Protein AF-A0A7S3G2K0-F1 (afdb_monomer_lite)

Organism: NCBI:txid652834

Secondary structure (DSSP, 8-state):
--HHHHHHHHHHHHHHHHHHHS-HHHHHHHHHHHHHHHHHGGG---HHHHHHHHHHHHHHHHHHHHHHHHHHHHHHHTTT----HHHHHHHHHHHTTPPPPSS-SHHHHHHHHHT-

Sequence (116 aa):
MSAPAQRIAVVRKLVRTVRSKLDTAENRMWSSYVMTAIRENAGETDEKKMATMWAEADNYAEYLNAREKYIGLLKYYGIHSEIDEKTRLQTNANRVGLQLPEVFGPEVLAQKESEK

Radius of gyration: 24.91 Å; chains: 1; bounding box: 38×22×80 Å

Foldseek 3Di:
DDPVVLLVVLLVLLLVLLLVQDDPVVNVVVSVVSVVVCVVCVPPPPPVVVVVVSVVSNVNSVVSVVVVVVVVVCVQQVVPPPPDPVVSVQSVQVVVVHGDDPDDDCVVVVVVVVVD

Structure (mmCIF, N/CA/C/O backbone):
data_AF-A0A7S3G2K0-F1
#
_entry.id   AF-A0A7S3G2K0-F1
#
loop_
_atom_site.group_PDB
_atom_site.id
_atom_site.type_symbol
_atom_site.label_atom_id
_atom_site.label_alt_id
_atom_site.label_comp_id
_atom_site.label_asym_id
_atom_site.label_entity_id
_atom_site.label_seq_id
_atom_site.pdbx_PDB_ins_code
_atom_site.Cartn_x
_atom_site.Cartn_y
_atom_site.Cartn_z
_atom_site.occupancy
_atom_site.B_iso_or_equiv
_atom_site.auth_seq_id
_atom_site.auth_comp_id
_atom_site.auth_asym_id
_atom_site.auth_atom_id
_atom_site.pdbx_PDB_model_num
ATOM 1 N N . MET A 1 1 ? -17.741 -14.788 11.702 1.00 53.72 1 MET A N 1
ATOM 2 C CA . MET A 1 1 ? -16.500 -14.400 12.419 1.00 53.72 1 MET A CA 1
ATOM 3 C C . MET A 1 1 ? -16.847 -13.261 13.362 1.00 53.72 1 MET A C 1
ATOM 5 O O . MET A 1 1 ? -17.665 -12.439 12.978 1.00 53.72 1 MET A O 1
ATOM 9 N N . SER A 1 2 ? -16.305 -13.216 14.581 1.00 63.50 2 SER A N 1
ATOM 10 C CA . SER A 1 2 ? -16.616 -12.125 15.515 1.00 63.50 2 SER A CA 1
ATOM 11 C C . SER A 1 2 ? -16.020 -10.796 15.021 1.00 63.50 2 SER A C 1
ATOM 13 O O . SER A 1 2 ? -14.910 -10.774 14.480 1.00 63.50 2 SER A O 1
ATOM 15 N N . ALA A 1 3 ? -16.741 -9.688 15.222 1.00 72.94 3 ALA A N 1
ATOM 16 C CA . ALA A 1 3 ? -16.291 -8.332 14.891 1.00 72.94 3 ALA A CA 1
ATOM 17 C C . ALA A 1 3 ? -14.848 -8.004 15.355 1.00 72.94 3 ALA A C 1
ATOM 19 O O . ALA A 1 3 ? -14.089 -7.448 14.561 1.00 72.94 3 ALA A O 1
ATOM 20 N N . PRO A 1 4 ? -14.385 -8.379 16.569 1.00 80.69 4 PRO A N 1
ATOM 21 C CA . PRO A 1 4 ? -12.999 -8.124 16.976 1.00 80.69 4 PRO A CA 1
ATOM 22 C C . PRO A 1 4 ? -11.959 -8.907 16.159 1.00 80.69 4 PRO A C 1
ATOM 24 O O . PRO A 1 4 ? -10.888 -8.376 15.868 1.00 80.69 4 PRO A O 1
ATOM 27 N N . ALA A 1 5 ? -12.259 -10.141 15.740 1.00 85.12 5 ALA A N 1
ATOM 28 C CA . ALA A 1 5 ? -11.325 -10.942 14.948 1.00 85.12 5 ALA A CA 1
ATOM 29 C C . ALA A 1 5 ? -11.115 -10.356 13.541 1.00 85.12 5 ALA A C 1
ATOM 31 O O . ALA A 1 5 ? -9.989 -10.341 13.041 1.00 85.12 5 ALA A O 1
ATOM 32 N N . GLN A 1 6 ? -12.182 -9.830 12.930 1.00 85.69 6 GLN A N 1
ATOM 33 C CA . GLN A 1 6 ? -12.114 -9.155 11.631 1.00 85.69 6 GLN A CA 1
ATOM 34 C C . GLN A 1 6 ? -11.259 -7.886 11.705 1.00 85.69 6 GLN A C 1
ATOM 36 O O . GLN A 1 6 ? -10.354 -7.712 10.893 1.00 85.69 6 GLN A O 1
ATOM 41 N N . ARG A 1 7 ? -11.461 -7.054 12.734 1.00 87.38 7 ARG A N 1
ATOM 42 C CA . ARG A 1 7 ? -10.674 -5.825 12.948 1.00 87.38 7 ARG A CA 1
ATOM 43 C C . ARG A 1 7 ? -9.182 -6.121 13.069 1.00 87.38 7 ARG A C 1
ATOM 45 O O . ARG A 1 7 ? -8.366 -5.519 12.380 1.00 87.38 7 ARG A O 1
ATOM 52 N N . ILE A 1 8 ? -8.816 -7.118 13.875 1.00 88.25 8 ILE A N 1
ATOM 53 C CA . ILE A 1 8 ? -7.415 -7.535 14.033 1.00 88.25 8 ILE A CA 1
ATOM 54 C C . ILE A 1 8 ? -6.818 -8.011 12.699 1.00 88.25 8 ILE A C 1
ATOM 56 O O . ILE A 1 8 ? -5.653 -7.728 12.411 1.00 88.25 8 ILE A O 1
ATOM 60 N N . ALA A 1 9 ? -7.589 -8.729 11.877 1.00 90.69 9 ALA A N 1
ATOM 61 C CA . ALA A 1 9 ? -7.134 -9.170 10.562 1.00 90.69 9 ALA A CA 1
ATOM 62 C C . ALA A 1 9 ? -6.860 -7.985 9.619 1.00 90.69 9 ALA A C 1
ATOM 64 O O . ALA A 1 9 ? -5.793 -7.958 9.002 1.00 90.69 9 ALA A O 1
ATOM 65 N N . VAL A 1 10 ? -7.754 -6.990 9.576 1.00 90.56 10 VAL A N 1
ATOM 66 C CA . VAL A 1 10 ? -7.589 -5.762 8.774 1.00 90.56 10 VAL A CA 1
ATOM 67 C C . VAL A 1 10 ? -6.337 -4.995 9.197 1.00 90.56 10 V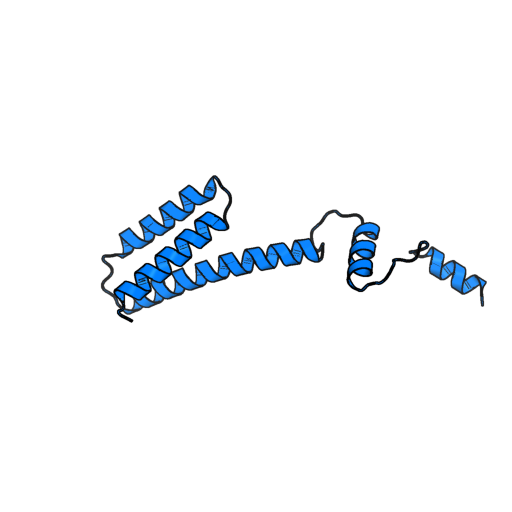AL A C 1
ATOM 69 O O . VAL A 1 10 ? -5.495 -4.683 8.357 1.00 90.56 10 VAL A O 1
ATOM 72 N N . VAL A 1 11 ? -6.132 -4.788 10.504 1.00 90.81 11 VAL A N 1
ATOM 73 C CA . VAL A 1 11 ? -4.922 -4.119 11.019 1.00 90.81 11 VAL A CA 1
ATOM 74 C C . VAL A 1 11 ? -3.656 -4.856 10.597 1.00 90.81 11 VAL A C 1
ATOM 76 O O . VAL A 1 11 ? -2.703 -4.246 10.114 1.00 90.81 11 VAL A O 1
ATOM 79 N N . ARG A 1 12 ? -3.629 -6.185 10.750 1.00 91.06 12 ARG A N 1
ATOM 80 C CA . ARG A 1 12 ? -2.463 -6.987 10.354 1.00 91.06 12 ARG A CA 1
ATOM 81 C C . ARG A 1 12 ? -2.206 -6.915 8.852 1.00 91.06 12 ARG A C 1
ATOM 83 O O . ARG A 1 12 ? -1.039 -6.857 8.465 1.00 91.06 12 ARG A O 1
ATOM 90 N N . LYS A 1 13 ? -3.260 -6.945 8.026 1.00 93.12 13 LYS A N 1
ATOM 91 C CA . LYS A 1 13 ? -3.170 -6.792 6.566 1.00 93.12 13 LYS A CA 1
ATOM 92 C C . LYS A 1 13 ? -2.537 -5.441 6.237 1.00 93.12 13 LYS A C 1
ATOM 94 O O . LYS A 1 13 ? -1.465 -5.425 5.643 1.00 93.12 13 LYS A O 1
ATOM 99 N N . LEU A 1 14 ? -3.114 -4.343 6.729 1.00 91.44 14 LEU A N 1
ATOM 100 C CA . LEU A 1 14 ? -2.631 -2.986 6.470 1.00 91.44 14 LEU A CA 1
ATOM 101 C C . LEU A 1 14 ? -1.178 -2.786 6.922 1.00 91.44 14 LEU A C 1
ATOM 103 O O . LEU A 1 14 ? -0.342 -2.363 6.129 1.00 91.44 14 LEU A O 1
ATOM 107 N N . VAL A 1 15 ? -0.837 -3.151 8.162 1.00 91.19 15 VAL A N 1
ATOM 108 C CA . VAL A 1 15 ? 0.522 -2.963 8.701 1.00 91.19 15 VAL A CA 1
ATOM 109 C C . VAL A 1 15 ? 1.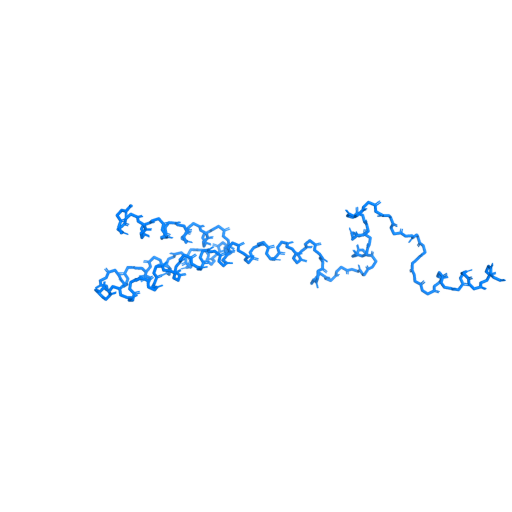559 -3.780 7.928 1.00 91.19 15 VAL A C 1
ATOM 111 O O . VAL A 1 15 ? 2.663 -3.288 7.684 1.00 91.19 15 VAL A O 1
ATOM 114 N N . ARG A 1 16 ? 1.235 -5.017 7.521 1.00 90.94 16 ARG A N 1
ATOM 115 C CA . ARG A 1 16 ? 2.134 -5.812 6.668 1.00 90.94 16 ARG A CA 1
ATOM 116 C C . ARG A 1 16 ? 2.305 -5.175 5.298 1.00 90.94 16 ARG A C 1
ATOM 118 O O . ARG A 1 16 ? 3.441 -5.057 4.849 1.00 90.94 16 ARG A O 1
ATOM 125 N N . THR A 1 17 ? 1.213 -4.752 4.664 1.00 89.56 17 THR A N 1
ATOM 126 C CA . THR A 1 17 ? 1.269 -4.122 3.344 1.00 89.56 17 THR A CA 1
ATOM 127 C C . THR A 1 17 ? 2.115 -2.856 3.393 1.00 89.56 17 THR A C 1
ATOM 129 O O . THR A 1 17 ? 3.084 -2.770 2.647 1.00 89.56 17 THR A O 1
ATOM 132 N N . VAL A 1 18 ? 1.852 -1.953 4.341 1.00 89.00 18 VAL A N 1
ATOM 133 C CA . VAL A 1 18 ? 2.635 -0.726 4.562 1.00 89.00 18 VAL A CA 1
ATOM 134 C C . VAL A 1 18 ? 4.121 -1.043 4.712 1.00 89.00 18 VAL A C 1
ATOM 136 O O . VAL A 1 18 ? 4.920 -0.514 3.953 1.00 89.00 18 VAL A O 1
ATOM 139 N N . ARG A 1 19 ? 4.491 -1.972 5.606 1.00 86.75 19 ARG A N 1
ATOM 140 C CA . ARG A 1 19 ? 5.898 -2.358 5.835 1.00 86.75 19 ARG A CA 1
ATOM 141 C C . ARG A 1 19 ? 6.583 -2.996 4.630 1.00 86.75 19 ARG A C 1
ATOM 143 O O . ARG A 1 19 ? 7.807 -2.991 4.575 1.00 86.75 19 ARG A O 1
ATOM 150 N N . SER A 1 20 ? 5.821 -3.629 3.744 1.00 86.62 20 SER A N 1
ATOM 151 C CA . SER A 1 20 ? 6.368 -4.330 2.580 1.00 86.62 20 SER A CA 1
ATOM 152 C C . SER A 1 20 ? 6.424 -3.472 1.317 1.00 86.62 20 SER A C 1
ATOM 154 O O . SER A 1 20 ? 7.195 -3.803 0.422 1.00 86.62 20 SER A O 1
ATOM 156 N N . LYS A 1 21 ? 5.589 -2.426 1.217 1.00 82.44 21 LYS A N 1
ATOM 157 C CA . LYS A 1 21 ? 5.343 -1.685 -0.033 1.00 82.44 21 LYS A CA 1
ATOM 158 C C . LYS A 1 21 ? 5.812 -0.231 -0.024 1.00 82.44 21 LYS A C 1
ATOM 160 O O . LYS A 1 21 ? 5.853 0.359 -1.102 1.00 82.44 21 LYS A O 1
ATOM 165 N N . LEU A 1 22 ? 6.128 0.356 1.132 1.00 78.88 22 LEU A N 1
ATOM 166 C CA . LEU A 1 22 ? 6.739 1.689 1.200 1.00 78.88 22 LEU A CA 1
ATOM 167 C C . LEU A 1 22 ? 8.266 1.573 1.361 1.00 78.88 22 LEU A C 1
ATOM 169 O O . LEU A 1 22 ? 8.802 0.482 1.585 1.00 78.88 22 LEU A O 1
ATOM 173 N N . ASP A 1 23 ? 8.979 2.686 1.202 1.00 74.38 23 ASP A N 1
ATOM 174 C CA . ASP A 1 23 ? 10.440 2.718 1.305 1.00 74.38 23 ASP A CA 1
ATOM 175 C C . ASP A 1 23 ? 10.923 2.493 2.748 1.00 74.38 23 ASP A C 1
ATOM 177 O O . ASP A 1 23 ? 10.225 2.764 3.726 1.00 74.38 23 ASP A O 1
ATOM 181 N N . THR A 1 24 ? 12.143 1.975 2.914 1.00 71.44 24 THR A N 1
ATOM 182 C CA . THR A 1 24 ? 12.659 1.443 4.193 1.00 71.44 24 THR A CA 1
ATOM 183 C C . THR A 1 24 ? 12.676 2.440 5.353 1.00 71.44 24 THR A C 1
ATOM 185 O O . THR A 1 24 ? 12.386 2.038 6.485 1.00 71.44 24 THR A O 1
ATOM 188 N N . ALA A 1 25 ? 12.980 3.717 5.107 1.00 72.12 25 ALA A N 1
ATOM 189 C CA . ALA A 1 25 ? 12.942 4.760 6.137 1.00 72.12 25 ALA A CA 1
ATOM 190 C C . ALA A 1 25 ? 11.498 5.143 6.515 1.00 72.12 25 ALA A C 1
ATOM 192 O O . ALA A 1 25 ? 11.162 5.271 7.695 1.00 72.12 25 ALA A O 1
ATOM 193 N N . GLU A 1 26 ? 10.622 5.245 5.519 1.00 74.38 26 GLU A N 1
ATOM 194 C CA . GLU A 1 26 ? 9.226 5.648 5.682 1.00 74.38 26 GLU A CA 1
ATOM 195 C C . GLU A 1 26 ? 8.363 4.522 6.277 1.00 74.38 26 GLU A C 1
ATOM 197 O O . GLU A 1 26 ? 7.417 4.779 7.019 1.00 74.38 26 GLU A O 1
ATOM 202 N N . ASN A 1 27 ? 8.733 3.257 6.054 1.00 79.44 27 ASN A N 1
ATOM 203 C CA . ASN A 1 27 ? 8.036 2.066 6.549 1.00 79.44 27 ASN A CA 1
ATOM 204 C C . ASN A 1 27 ? 7.811 2.072 8.062 1.00 79.44 27 ASN A C 1
ATOM 206 O O . ASN A 1 27 ? 6.736 1.702 8.549 1.00 79.44 27 ASN A O 1
ATOM 210 N N . ARG A 1 28 ? 8.834 2.456 8.835 1.00 81.69 28 ARG A N 1
ATOM 211 C CA . ARG A 1 28 ? 8.728 2.507 10.301 1.00 81.69 28 ARG A CA 1
ATOM 212 C C . ARG A 1 28 ? 7.810 3.640 10.742 1.00 81.69 28 ARG A C 1
ATOM 214 O O . ARG A 1 28 ? 6.982 3.422 11.620 1.00 81.69 28 ARG A O 1
ATOM 221 N N . MET A 1 29 ? 7.920 4.800 10.099 1.00 87.56 29 MET A N 1
ATOM 222 C CA . MET A 1 29 ? 7.091 5.966 10.389 1.00 87.56 29 MET A CA 1
ATOM 223 C C . MET A 1 29 ? 5.618 5.684 10.084 1.00 87.56 29 MET A C 1
ATOM 225 O O . MET A 1 29 ? 4.782 5.800 10.975 1.00 87.56 29 MET A O 1
ATOM 229 N N . TRP A 1 30 ? 5.309 5.212 8.875 1.00 86.69 30 TRP A N 1
ATOM 230 C CA . TRP A 1 30 ? 3.940 4.917 8.453 1.00 86.69 30 TRP A CA 1
ATOM 231 C C . TRP A 1 30 ? 3.315 3.768 9.237 1.00 86.69 30 TRP A C 1
ATOM 233 O O . TRP A 1 30 ? 2.161 3.861 9.647 1.00 86.69 30 TRP A O 1
ATOM 243 N N . SER A 1 31 ? 4.062 2.693 9.511 1.00 86.88 31 SER A N 1
ATOM 244 C CA . SER A 1 31 ? 3.520 1.605 10.336 1.00 86.88 31 SER A CA 1
ATOM 245 C C . SER A 1 31 ? 3.289 2.027 11.789 1.00 86.88 31 SER A C 1
ATOM 247 O O . SER A 1 31 ? 2.318 1.574 12.393 1.00 86.88 31 SER A O 1
ATOM 249 N N . SER A 1 32 ? 4.128 2.913 12.337 1.00 89.44 32 SER A N 1
ATOM 250 C CA . SER A 1 32 ? 3.898 3.530 13.648 1.00 89.44 32 SER A CA 1
ATOM 251 C C . SER A 1 32 ? 2.649 4.412 13.625 1.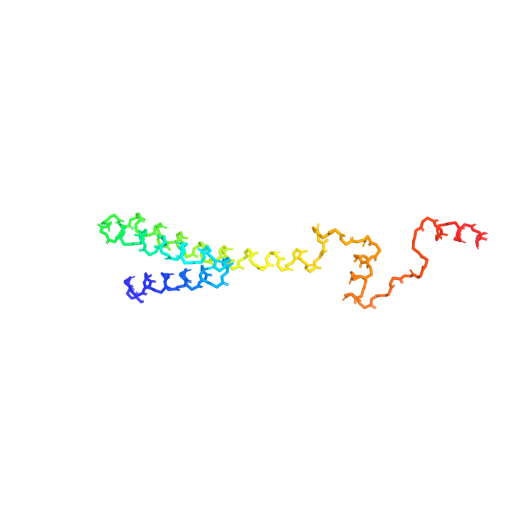00 89.44 32 SER A C 1
ATOM 253 O O . SER A 1 32 ? 1.769 4.232 14.460 1.00 89.44 32 SER A O 1
ATOM 255 N N . TYR A 1 33 ? 2.519 5.283 12.620 1.00 90.56 33 TYR A N 1
ATOM 256 C CA . TYR A 1 33 ? 1.365 6.163 12.439 1.00 90.56 33 TYR A CA 1
ATOM 257 C C . TYR A 1 33 ? 0.046 5.385 12.378 1.00 90.56 33 TYR A C 1
ATOM 259 O O . TYR A 1 33 ? -0.876 5.690 13.126 1.00 90.56 33 TYR A O 1
ATOM 267 N N . VAL A 1 34 ? -0.021 4.322 11.569 1.00 89.75 34 VAL A N 1
ATOM 268 C CA . VAL A 1 34 ? -1.209 3.456 11.475 1.00 89.75 34 VAL A CA 1
ATOM 269 C C . VAL A 1 34 ? -1.567 2.857 12.836 1.00 89.75 34 VAL A C 1
ATOM 271 O O . VAL A 1 34 ? -2.728 2.873 13.240 1.00 89.75 34 VAL A O 1
ATOM 274 N N . MET A 1 35 ? -0.578 2.349 13.575 1.00 89.38 35 MET A N 1
ATOM 275 C CA . MET A 1 35 ? -0.812 1.767 14.899 1.00 89.38 35 MET A CA 1
ATOM 276 C C . MET A 1 35 ? -1.259 2.811 15.927 1.00 89.38 35 MET A C 1
ATOM 278 O O . MET A 1 35 ? -2.096 2.496 16.772 1.00 89.38 35 MET A O 1
ATOM 282 N N . THR A 1 36 ? -0.727 4.032 15.864 1.00 92.12 36 THR A N 1
ATOM 283 C CA . THR A 1 36 ? -1.149 5.152 16.714 1.00 92.12 36 THR A CA 1
ATOM 284 C C . THR A 1 36 ? -2.580 5.567 16.391 1.00 92.12 36 THR A C 1
ATOM 286 O O . THR A 1 36 ? -3.406 5.580 17.296 1.00 92.12 36 THR A O 1
ATOM 289 N N . ALA A 1 37 ? -2.916 5.761 15.114 1.00 89.12 37 ALA A N 1
ATOM 290 C CA . ALA A 1 37 ? -4.261 6.129 14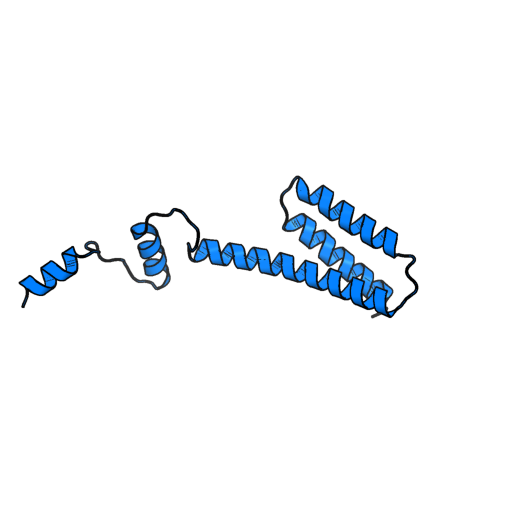.678 1.00 89.12 37 ALA A CA 1
ATOM 291 C C . ALA A 1 37 ? -5.317 5.090 15.098 1.00 89.12 37 ALA A C 1
ATOM 293 O O . ALA A 1 37 ? -6.397 5.444 15.568 1.00 89.12 37 ALA A O 1
ATOM 294 N N . ILE A 1 38 ? -5.007 3.792 15.001 1.00 88.12 38 ILE A N 1
ATOM 295 C CA . ILE A 1 38 ? -5.914 2.731 15.471 1.00 88.12 38 ILE A CA 1
ATOM 296 C C . ILE A 1 38 ? -6.085 2.773 16.995 1.00 88.12 38 ILE A C 1
ATOM 298 O O . ILE A 1 38 ? -7.177 2.514 17.494 1.00 88.12 38 ILE A O 1
ATOM 302 N N . ARG A 1 39 ? -5.018 3.072 17.746 1.00 88.94 39 ARG A N 1
ATOM 303 C CA . ARG A 1 39 ? -5.078 3.175 19.213 1.00 88.94 39 ARG A CA 1
ATOM 304 C C . ARG A 1 39 ? -5.869 4.395 19.668 1.00 88.94 39 ARG A C 1
ATOM 306 O O . ARG A 1 39 ? -6.657 4.266 20.596 1.00 88.94 39 ARG A O 1
ATOM 313 N N . GLU A 1 40 ? -5.688 5.536 19.012 1.00 89.25 40 GLU A N 1
ATOM 314 C CA . GLU A 1 40 ? -6.433 6.770 19.292 1.00 89.25 40 GLU A CA 1
ATOM 315 C C . GLU A 1 40 ? -7.937 6.575 19.067 1.00 89.25 40 GLU A C 1
ATOM 317 O O . GLU A 1 40 ? -8.746 7.008 19.882 1.00 89.25 40 GLU A O 1
ATOM 322 N N . ASN A 1 41 ? -8.309 5.826 18.027 1.00 86.19 41 ASN A N 1
ATOM 323 C CA . ASN A 1 41 ? -9.705 5.517 17.713 1.00 86.19 41 ASN A CA 1
ATOM 324 C C . ASN A 1 41 ? -10.240 4.248 18.408 1.00 86.19 41 ASN A C 1
ATOM 326 O O . ASN A 1 41 ? -11.388 3.865 18.192 1.00 86.19 41 ASN A O 1
ATOM 330 N N . ALA A 1 42 ? -9.454 3.579 19.262 1.00 82.00 42 ALA A N 1
ATOM 331 C CA . ALA A 1 42 ? -9.876 2.337 19.922 1.00 82.00 42 ALA A CA 1
ATOM 332 C C . ALA A 1 42 ? -11.033 2.537 20.918 1.00 82.00 42 ALA A C 1
ATOM 334 O O . ALA A 1 42 ? -11.739 1.579 21.232 1.00 82.00 42 ALA A O 1
ATOM 335 N N . GLY A 1 43 ? -11.208 3.766 21.415 1.00 83.69 43 GLY A N 1
ATOM 336 C CA . GLY A 1 43 ? -12.302 4.159 22.305 1.00 83.69 43 GLY A CA 1
ATOM 337 C C . GLY A 1 43 ? -13.555 4.673 21.589 1.00 83.69 43 GLY A C 1
ATOM 338 O O . GLY A 1 43 ? -14.500 5.065 22.269 1.00 83.69 43 GLY A O 1
ATOM 339 N N . GLU A 1 44 ? -13.577 4.705 20.252 1.00 85.88 44 GLU A N 1
ATOM 340 C CA . GLU A 1 44 ? -14.743 5.170 19.496 1.00 85.88 44 GLU A CA 1
ATOM 341 C C . GLU A 1 44 ? -15.924 4.207 19.694 1.00 85.88 44 GLU A C 1
ATOM 343 O O . GLU A 1 44 ? -15.805 2.987 19.545 1.00 85.88 44 GLU A O 1
ATOM 348 N N . THR A 1 45 ? -17.072 4.773 20.063 1.00 84.38 45 THR A N 1
ATOM 349 C CA . THR A 1 45 ? -18.289 4.019 20.412 1.00 84.38 45 THR A CA 1
ATOM 350 C C . THR A 1 45 ? -19.345 4.092 19.317 1.00 84.38 45 THR A C 1
ATOM 352 O O . THR A 1 45 ? -20.245 3.253 19.287 1.00 84.38 45 THR A O 1
ATOM 355 N N . ASP A 1 46 ? -19.215 5.039 18.383 1.00 90.81 46 ASP A N 1
ATOM 356 C CA . ASP A 1 46 ? -20.083 5.131 17.216 1.00 90.81 46 ASP A CA 1
ATOM 357 C C . ASP A 1 46 ? -19.792 3.989 16.226 1.00 90.81 46 ASP A C 1
ATOM 359 O O . ASP A 1 46 ? -18.748 3.930 15.565 1.00 90.81 46 ASP A O 1
ATOM 363 N N . GLU A 1 47 ? -20.751 3.071 16.106 1.00 86.44 47 GLU A N 1
ATOM 364 C CA . GLU A 1 47 ? -20.662 1.900 15.237 1.00 86.44 47 GLU A CA 1
ATOM 365 C C . GLU A 1 47 ? -20.488 2.274 13.758 1.00 86.44 47 GLU A C 1
ATOM 367 O O . GLU A 1 47 ? -19.755 1.589 13.038 1.00 86.44 47 GLU A O 1
ATOM 372 N N . LYS A 1 48 ? -21.090 3.383 13.302 1.00 88.75 48 LYS A N 1
ATOM 373 C CA . LYS A 1 48 ? -20.968 3.824 11.906 1.00 88.75 48 LYS A CA 1
ATOM 374 C C . LYS A 1 48 ? -19.556 4.303 11.604 1.00 88.75 48 LYS A C 1
ATOM 376 O O . LYS A 1 48 ? -18.981 3.873 10.608 1.00 88.75 48 LYS A O 1
ATOM 381 N N . LYS A 1 49 ? -18.984 5.133 12.481 1.00 87.69 49 LYS A N 1
ATOM 382 C CA . LYS A 1 49 ? -17.602 5.621 12.339 1.00 87.69 49 LYS A CA 1
ATOM 383 C C . LYS A 1 49 ? -16.585 4.491 12.410 1.00 87.69 49 LYS A C 1
ATOM 385 O O . LYS A 1 49 ? -15.614 4.462 11.660 1.00 87.69 49 LYS A O 1
ATOM 390 N N . MET A 1 50 ? -16.829 3.526 13.289 1.00 86.88 50 MET A N 1
ATOM 391 C CA . MET A 1 50 ? -16.009 2.327 13.377 1.00 86.88 50 MET A CA 1
ATOM 392 C C . MET A 1 50 ? -16.068 1.526 12.075 1.00 86.88 50 MET A C 1
ATOM 394 O O . MET A 1 50 ? -15.025 1.151 11.545 1.00 86.88 50 MET A O 1
ATOM 398 N N . ALA A 1 51 ? -17.262 1.287 11.528 1.00 87.50 51 ALA A N 1
ATOM 399 C CA . ALA A 1 51 ? -17.418 0.566 10.269 1.00 87.50 51 ALA A CA 1
ATOM 400 C C . ALA A 1 51 ? -16.705 1.268 9.101 1.00 87.50 51 ALA A C 1
ATOM 402 O O . ALA A 1 51 ? -15.999 0.603 8.341 1.00 87.50 51 ALA A O 1
ATOM 403 N N . THR A 1 52 ? -16.826 2.596 8.988 1.00 90.31 52 THR A N 1
ATOM 404 C CA . THR A 1 52 ? -16.133 3.371 7.946 1.00 90.31 52 THR A CA 1
ATOM 405 C C . THR A 1 52 ? -14.620 3.315 8.115 1.00 90.31 52 THR A C 1
ATOM 407 O O . THR A 1 52 ? -13.926 3.007 7.154 1.00 90.31 52 THR A O 1
ATOM 410 N N . MET A 1 53 ? -14.103 3.492 9.335 1.00 89.44 53 MET A N 1
ATOM 411 C CA . MET A 1 53 ? -12.664 3.419 9.612 1.00 89.44 53 MET A CA 1
ATOM 412 C C . MET A 1 53 ? -12.073 2.058 9.221 1.00 89.44 53 MET A C 1
ATOM 414 O O . MET A 1 53 ? -11.000 1.983 8.621 1.00 89.44 53 MET A O 1
ATOM 418 N N . TRP A 1 54 ? -12.766 0.961 9.542 1.00 90.31 54 TRP A N 1
ATOM 419 C CA . TRP A 1 54 ? -12.292 -0.379 9.189 1.00 90.31 54 TRP A CA 1
ATOM 420 C C . TRP A 1 54 ? -12.363 -0.651 7.685 1.00 90.31 54 TRP A C 1
ATOM 422 O O . TRP A 1 54 ? -11.453 -1.286 7.151 1.00 90.31 54 TRP A O 1
ATOM 432 N N . ALA A 1 55 ? -13.396 -0.152 7.003 1.00 90.62 55 ALA A N 1
ATOM 433 C CA . ALA A 1 55 ? -13.497 -0.237 5.549 1.00 90.62 55 ALA A CA 1
ATOM 434 C C . ALA A 1 55 ? -12.386 0.570 4.859 1.00 90.62 55 ALA A C 1
ATOM 436 O O . ALA A 1 55 ? -11.735 0.074 3.944 1.00 90.62 55 ALA A O 1
ATOM 437 N N . GLU A 1 56 ? -12.110 1.784 5.335 1.00 90.38 56 GLU A N 1
ATOM 438 C CA . GLU A 1 56 ? -11.017 2.617 4.834 1.00 90.38 56 GLU A CA 1
ATOM 439 C C . GLU A 1 56 ? -9.659 1.943 5.030 1.00 90.38 56 GLU A C 1
ATOM 441 O O . GLU A 1 56 ? -8.867 1.877 4.092 1.00 90.38 56 GLU A O 1
ATOM 446 N N . ALA A 1 57 ? -9.398 1.383 6.214 1.00 90.75 57 ALA A N 1
ATOM 447 C CA . ALA A 1 57 ? -8.156 0.667 6.492 1.00 90.75 57 ALA A CA 1
ATOM 448 C C . ALA A 1 57 ? -7.928 -0.511 5.528 1.00 90.75 57 ALA A C 1
ATOM 450 O O . ALA A 1 57 ? -6.797 -0.740 5.086 1.00 90.75 57 ALA A O 1
ATOM 451 N N . ASP A 1 58 ? -8.988 -1.243 5.180 1.00 92.00 58 ASP A N 1
ATOM 452 C CA . ASP A 1 58 ? -8.905 -2.332 4.209 1.00 92.00 58 ASP A CA 1
ATOM 453 C C . ASP A 1 58 ? -8.676 -1.807 2.782 1.00 92.00 58 ASP A C 1
ATOM 455 O O . ASP A 1 58 ? -7.755 -2.261 2.096 1.00 92.00 58 ASP A O 1
ATOM 459 N N . ASN A 1 59 ? -9.418 -0.769 2.381 1.00 92.44 59 ASN A N 1
ATOM 460 C CA . ASN A 1 59 ? -9.268 -0.099 1.087 1.00 92.44 59 ASN A CA 1
ATOM 461 C C . ASN A 1 59 ? -7.849 0.451 0.882 1.00 92.44 59 ASN A C 1
ATOM 463 O O . ASN A 1 59 ? -7.278 0.309 -0.199 1.00 92.44 59 ASN A O 1
ATOM 467 N N . TYR A 1 60 ? -7.231 1.030 1.916 1.00 91.69 60 TYR A N 1
ATOM 468 C CA . TYR A 1 60 ? -5.846 1.504 1.843 1.00 91.69 60 TYR A CA 1
ATOM 469 C C . TYR A 1 60 ? -4.855 0.364 1.604 1.00 91.69 60 TYR A C 1
ATOM 471 O O . TYR A 1 60 ? -3.922 0.508 0.810 1.00 91.69 60 TYR A O 1
ATOM 479 N N . ALA A 1 61 ? -5.052 -0.786 2.254 1.00 91.12 61 ALA A N 1
ATOM 480 C CA . ALA A 1 61 ? -4.208 -1.952 2.021 1.00 91.12 61 ALA A CA 1
ATOM 481 C C . ALA A 1 61 ? -4.329 -2.447 0.569 1.00 91.12 61 ALA A C 1
ATOM 483 O O . ALA A 1 61 ? -3.335 -2.838 -0.046 1.00 91.12 61 ALA A O 1
ATOM 484 N N . GLU A 1 62 ? -5.530 -2.408 -0.005 1.00 93.19 62 GLU A N 1
ATOM 485 C CA . GLU A 1 62 ? -5.757 -2.769 -1.407 1.00 93.19 62 GLU A CA 1
ATOM 486 C C . GLU A 1 62 ? -5.161 -1.758 -2.379 1.00 93.19 62 GLU A C 1
ATOM 488 O O . GLU A 1 62 ? -4.483 -2.155 -3.330 1.00 93.19 62 GLU A O 1
ATOM 493 N N . TYR A 1 63 ? -5.321 -0.467 -2.098 1.00 92.69 63 TYR A N 1
ATOM 494 C CA . TYR A 1 63 ? -4.719 0.606 -2.876 1.00 92.69 63 TYR A CA 1
ATOM 495 C C . TYR A 1 63 ? -3.195 0.467 -2.956 1.00 92.69 63 TYR A C 1
ATOM 497 O O . TYR A 1 63 ? -2.628 0.546 -4.044 1.00 92.69 63 TYR A O 1
ATOM 505 N N . LEU A 1 64 ? -2.520 0.189 -1.836 1.00 89.81 64 LEU A N 1
ATOM 506 C CA . LEU A 1 64 ? -1.066 -0.003 -1.825 1.00 89.81 64 LEU A CA 1
ATOM 507 C C . LEU A 1 64 ? -0.629 -1.185 -2.704 1.00 89.81 64 LEU A C 1
ATOM 509 O O . LEU A 1 64 ? 0.360 -1.080 -3.431 1.00 89.81 64 LEU A O 1
ATOM 513 N N . ASN A 1 65 ? -1.389 -2.283 -2.695 1.00 89.12 65 ASN A N 1
ATOM 514 C CA . ASN A 1 65 ? -1.130 -3.421 -3.580 1.00 89.12 65 ASN A CA 1
ATOM 515 C C . ASN A 1 65 ? -1.376 -3.067 -5.057 1.00 89.12 65 ASN A C 1
ATOM 517 O O . ASN A 1 65 ? -0.611 -3.471 -5.933 1.00 89.12 65 ASN A O 1
ATOM 521 N N . ALA A 1 66 ? -2.440 -2.317 -5.351 1.00 90.62 66 ALA A N 1
ATOM 522 C CA . ALA A 1 66 ? -2.758 -1.877 -6.705 1.00 90.62 66 ALA A CA 1
ATOM 523 C C . ALA A 1 66 ? -1.707 -0.896 -7.246 1.00 90.62 66 ALA A C 1
ATOM 525 O O . ALA A 1 66 ? -1.298 -1.017 -8.399 1.00 90.62 66 ALA A O 1
ATOM 526 N N . ARG A 1 67 ? -1.207 0.020 -6.407 1.00 89.50 67 ARG A N 1
ATOM 527 C CA . ARG A 1 67 ? -0.151 0.980 -6.754 1.00 89.50 67 ARG A CA 1
ATOM 528 C C . ARG A 1 67 ? 1.122 0.278 -7.209 1.00 89.50 67 ARG A C 1
ATOM 530 O O . ARG A 1 67 ? 1.706 0.672 -8.211 1.00 89.50 67 ARG A O 1
ATOM 537 N N . GLU A 1 68 ? 1.558 -0.761 -6.504 1.00 84.56 68 GLU A N 1
ATOM 538 C CA . GLU A 1 68 ? 2.750 -1.517 -6.899 1.00 84.56 68 GLU A CA 1
ATOM 539 C C . GLU A 1 68 ? 2.549 -2.232 -8.240 1.00 84.56 68 GLU A C 1
ATOM 541 O O . GLU A 1 68 ? 3.410 -2.141 -9.115 1.00 84.56 68 GLU A O 1
ATOM 546 N N . LYS A 1 69 ? 1.391 -2.879 -8.442 1.00 87.44 69 LYS A N 1
ATOM 547 C CA . LYS A 1 69 ? 1.037 -3.482 -9.737 1.00 87.44 69 LYS A CA 1
ATOM 548 C C . LYS A 1 69 ? 1.045 -2.441 -10.854 1.00 87.44 69 LYS A C 1
ATOM 550 O O . LYS A 1 69 ? 1.596 -2.695 -11.920 1.00 87.44 69 LYS A O 1
ATOM 555 N N . TYR A 1 70 ? 0.481 -1.265 -10.596 1.00 88.00 70 TYR A N 1
ATOM 556 C CA . TYR A 1 70 ? 0.460 -0.151 -11.534 1.00 88.00 70 TYR A CA 1
ATOM 557 C C . TYR A 1 70 ? 1.872 0.342 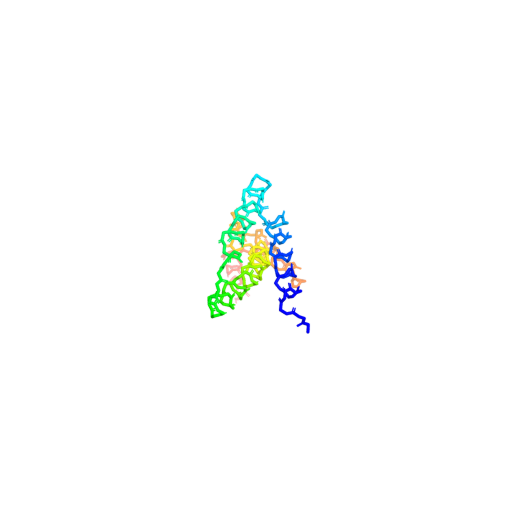-11.874 1.00 88.00 70 TYR A C 1
ATOM 559 O O . TYR A 1 70 ? 2.211 0.448 -13.048 1.00 88.00 70 TYR A O 1
ATOM 567 N N . ILE A 1 71 ? 2.737 0.553 -10.878 1.00 86.12 71 ILE A N 1
ATOM 568 C CA . ILE A 1 71 ? 4.148 0.912 -11.100 1.00 86.12 71 ILE A CA 1
ATOM 569 C C . ILE A 1 71 ? 4.863 -0.178 -11.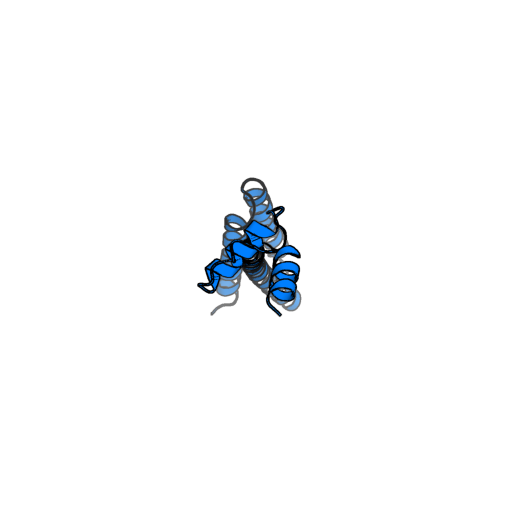908 1.00 86.12 71 ILE A C 1
ATOM 571 O O . ILE A 1 71 ? 5.635 0.132 -12.814 1.00 86.12 71 ILE A O 1
ATOM 575 N N . GLY A 1 72 ? 4.592 -1.452 -11.617 1.00 84.06 72 GLY A N 1
ATOM 576 C CA . GLY A 1 72 ? 5.106 -2.584 -12.384 1.00 84.06 72 GLY A CA 1
ATOM 577 C C . GLY A 1 72 ? 4.676 -2.541 -13.850 1.00 84.06 72 GLY A C 1
ATOM 578 O O . GLY A 1 72 ? 5.513 -2.706 -14.732 1.00 84.06 72 GLY A O 1
ATOM 579 N N . LEU A 1 73 ? 3.402 -2.244 -14.120 1.00 85.50 73 LEU A N 1
ATOM 580 C CA . LEU A 1 73 ? 2.879 -2.075 -15.478 1.00 85.50 73 LEU A CA 1
ATOM 581 C C . LEU A 1 73 ? 3.509 -0.876 -16.187 1.00 85.50 73 LEU A C 1
ATOM 583 O O . LEU A 1 73 ? 3.905 -1.005 -17.339 1.00 85.50 73 LEU A O 1
ATOM 587 N N . LEU A 1 74 ? 3.662 0.264 -15.512 1.00 84.19 74 LEU A N 1
ATOM 588 C CA . LEU A 1 74 ? 4.325 1.434 -16.090 1.00 84.19 74 LEU A CA 1
ATOM 589 C C . LEU A 1 74 ? 5.772 1.130 -16.491 1.00 84.19 74 LEU A C 1
ATOM 591 O O . LEU A 1 74 ? 6.199 1.522 -17.577 1.00 84.19 74 LEU A O 1
ATOM 595 N N . LYS A 1 75 ? 6.507 0.406 -15.636 1.00 80.75 75 LYS A N 1
ATOM 596 C CA . LYS A 1 75 ? 7.872 -0.059 -15.925 1.00 80.75 75 LYS A CA 1
ATOM 597 C C . LYS A 1 75 ? 7.890 -1.055 -17.072 1.00 80.75 75 LYS A C 1
ATOM 599 O O . LYS A 1 75 ? 8.723 -0.933 -17.961 1.00 80.75 75 LYS A O 1
ATOM 604 N N . TYR A 1 76 ? 6.961 -2.009 -17.067 1.00 77.94 76 TYR A N 1
ATOM 605 C CA . TYR A 1 76 ? 6.823 -2.971 -18.147 1.00 77.94 76 TYR A CA 1
ATOM 606 C C . TYR A 1 76 ? 6.580 -2.229 -19.458 1.00 77.94 76 TYR A C 1
ATOM 608 O O . TYR A 1 76 ? 7.395 -2.311 -20.356 1.00 77.94 76 TYR A O 1
ATOM 616 N N . TYR A 1 77 ? 5.562 -1.390 -19.579 1.00 77.81 77 TYR A N 1
ATOM 617 C CA . TYR A 1 77 ? 5.260 -0.705 -20.839 1.00 77.81 77 TYR A CA 1
ATOM 618 C C . TYR A 1 77 ? 6.183 0.480 -21.183 1.00 77.81 77 TYR A C 1
ATOM 620 O O . TYR A 1 77 ? 6.029 1.058 -22.256 1.00 77.81 77 TYR A O 1
ATOM 628 N N . GLY A 1 78 ? 7.154 0.830 -20.331 1.00 71.56 78 GLY A N 1
ATOM 629 C CA . GLY A 1 78 ? 8.118 1.905 -20.604 1.00 71.56 78 GLY A CA 1
ATOM 630 C C . GLY A 1 78 ? 7.467 3.281 -20.771 1.00 71.56 78 GLY A C 1
ATOM 631 O O . GLY A 1 78 ? 7.971 4.118 -21.512 1.00 71.56 78 GLY A O 1
ATOM 632 N N . ILE A 1 79 ? 6.321 3.515 -20.120 1.00 70.81 79 ILE A N 1
ATOM 633 C CA . ILE A 1 79 ? 5.473 4.700 -20.364 1.00 70.81 79 ILE A CA 1
ATOM 634 C C . ILE A 1 79 ? 6.123 5.986 -19.809 1.00 70.81 79 ILE A C 1
ATOM 636 O O . ILE A 1 79 ? 5.779 7.076 -20.244 1.00 70.81 79 ILE A O 1
ATOM 640 N N . HIS A 1 80 ? 7.074 5.871 -18.874 1.00 64.06 80 HIS A N 1
ATOM 641 C CA . HIS A 1 80 ? 7.747 7.007 -18.215 1.00 64.06 80 HIS A CA 1
ATOM 642 C C . HIS A 1 80 ? 9.275 6.861 -18.156 1.00 64.06 80 HIS A C 1
ATOM 644 O O . HIS A 1 80 ? 9.940 7.542 -17.381 1.00 64.06 80 HIS A O 1
ATOM 650 N N . SER A 1 81 ? 9.848 5.925 -18.908 1.00 61.53 81 SER A N 1
ATOM 651 C CA . SER A 1 81 ? 11.297 5.755 -18.938 1.00 61.53 81 SER A CA 1
ATOM 652 C C . SER A 1 81 ? 11.898 6.677 -19.996 1.00 61.53 81 SER A C 1
ATOM 654 O O . SER A 1 81 ? 11.440 6.627 -21.135 1.00 61.53 81 SER A O 1
ATOM 656 N N . GLU A 1 82 ? 12.960 7.417 -19.665 1.00 65.69 82 GLU A N 1
ATOM 657 C CA . GLU A 1 82 ? 13.853 8.121 -20.615 1.00 65.69 82 GLU A CA 1
ATOM 658 C C . GLU A 1 82 ? 14.648 7.135 -21.505 1.00 65.69 82 GLU A C 1
ATOM 660 O O . GLU A 1 82 ? 15.812 7.338 -21.836 1.00 65.69 82 GLU A O 1
ATOM 665 N N . ILE A 1 83 ? 14.047 5.995 -21.839 1.00 65.44 83 ILE A N 1
ATOM 666 C CA . ILE A 1 83 ? 14.612 5.015 -22.751 1.00 65.44 83 ILE A CA 1
ATOM 667 C C . ILE A 1 83 ? 14.428 5.570 -24.157 1.00 65.44 83 ILE A C 1
ATOM 669 O O . ILE A 1 83 ? 13.319 5.947 -24.539 1.00 65.44 83 ILE A O 1
ATOM 673 N N . ASP A 1 84 ? 15.522 5.573 -24.915 1.00 75.62 84 ASP A N 1
ATOM 674 C CA . ASP A 1 84 ? 15.528 5.917 -26.330 1.00 75.62 84 ASP A CA 1
ATOM 675 C C . ASP A 1 84 ? 14.403 5.187 -27.086 1.00 75.62 84 ASP A C 1
ATOM 677 O O . ASP A 1 84 ? 14.135 3.997 -26.873 1.00 75.62 84 ASP A O 1
ATOM 681 N N . GLU A 1 85 ? 13.723 5.909 -27.972 1.00 74.56 85 GLU A N 1
ATOM 682 C CA . GLU A 1 85 ? 12.484 5.460 -28.602 1.00 74.56 85 GLU A CA 1
ATOM 683 C C . GLU A 1 85 ? 12.675 4.152 -29.381 1.00 74.56 85 GLU A C 1
ATOM 685 O O . GLU A 1 85 ? 11.820 3.261 -29.314 1.00 74.56 85 GLU A O 1
ATOM 690 N N . LYS A 1 86 ? 13.840 3.973 -30.017 1.00 76.19 86 LYS A N 1
ATOM 691 C CA . LYS A 1 86 ? 14.217 2.730 -30.703 1.00 76.19 86 LYS A CA 1
ATOM 692 C C . LYS A 1 86 ? 14.278 1.543 -29.741 1.00 76.19 86 LYS A C 1
ATOM 694 O O . LYS A 1 86 ? 13.751 0.471 -30.035 1.00 76.19 86 LYS A O 1
ATOM 699 N N . THR A 1 87 ? 14.856 1.739 -28.561 1.00 76.38 87 THR A N 1
ATOM 700 C CA . THR A 1 87 ? 14.972 0.699 -27.527 1.00 76.38 87 THR A CA 1
ATOM 701 C C . THR A 1 87 ? 13.604 0.343 -26.940 1.00 76.38 87 THR A C 1
ATOM 703 O O . THR A 1 87 ? 13.299 -0.837 -26.730 1.00 76.38 87 THR A O 1
ATOM 706 N N . ARG A 1 88 ? 12.731 1.338 -26.741 1.00 79.75 88 ARG A N 1
ATOM 707 C CA . ARG A 1 88 ? 11.336 1.122 -26.325 1.00 79.75 88 ARG A CA 1
ATOM 708 C C . ARG A 1 88 ? 10.575 0.283 -27.355 1.00 79.75 88 ARG A C 1
ATOM 710 O O . ARG A 1 88 ? 9.932 -0.702 -26.991 1.00 79.75 88 ARG A O 1
ATOM 717 N N . LEU A 1 89 ? 10.675 0.647 -28.634 1.00 78.62 89 LEU A N 1
ATOM 718 C CA . LEU A 1 89 ? 10.017 -0.057 -29.737 1.00 78.62 89 LEU A CA 1
ATOM 719 C C . LEU A 1 89 ? 10.535 -1.487 -29.898 1.00 78.62 89 LEU A C 1
ATOM 721 O O . LEU A 1 89 ? 9.727 -2.408 -29.990 1.00 78.62 89 LEU A O 1
ATOM 725 N N . GLN A 1 90 ? 11.852 -1.696 -29.837 1.00 82.69 90 GLN A N 1
ATOM 726 C CA . GLN A 1 90 ? 12.447 -3.033 -29.876 1.00 82.69 90 GLN A CA 1
ATOM 727 C C . GLN A 1 90 ? 11.938 -3.908 -28.726 1.00 82.69 90 GLN A C 1
ATOM 729 O O . GLN A 1 90 ? 11.552 -5.057 -28.934 1.00 82.69 90 GLN A O 1
ATOM 734 N N . THR A 1 91 ? 11.902 -3.366 -27.507 1.00 79.75 91 THR A N 1
ATOM 735 C CA . THR A 1 91 ? 11.441 -4.110 -26.329 1.00 79.75 91 THR A CA 1
ATOM 736 C C . THR A 1 91 ? 9.966 -4.490 -26.467 1.00 79.75 91 THR A C 1
ATOM 738 O O . THR A 1 91 ? 9.583 -5.597 -26.097 1.00 79.75 91 THR A O 1
ATOM 741 N N . ASN A 1 92 ? 9.142 -3.604 -27.032 1.00 81.31 92 ASN A N 1
ATOM 742 C CA . ASN A 1 92 ? 7.735 -3.884 -27.310 1.00 81.31 92 ASN A CA 1
ATOM 743 C C . ASN A 1 92 ? 7.548 -4.926 -28.422 1.00 81.31 92 ASN A C 1
ATOM 745 O O . ASN A 1 92 ? 6.737 -5.832 -28.254 1.00 81.31 92 ASN A O 1
ATOM 749 N N . ALA A 1 93 ? 8.313 -4.843 -29.514 1.00 83.62 93 ALA A N 1
ATOM 750 C CA . ALA A 1 93 ? 8.277 -5.820 -30.603 1.00 83.62 93 ALA A CA 1
ATOM 751 C C . ALA A 1 93 ? 8.656 -7.222 -30.099 1.00 83.62 93 ALA A C 1
ATOM 753 O O . ALA A 1 93 ? 7.905 -8.179 -30.295 1.00 83.62 93 ALA A O 1
ATOM 754 N N . ASN A 1 94 ? 9.745 -7.323 -29.330 1.00 83.69 94 ASN A N 1
ATOM 755 C CA . ASN A 1 94 ? 10.218 -8.595 -28.785 1.00 83.69 94 ASN A CA 1
ATOM 756 C C . ASN A 1 94 ? 9.171 -9.279 -27.880 1.00 83.69 94 ASN A C 1
ATOM 758 O O . ASN A 1 94 ? 9.128 -10.505 -27.815 1.00 83.69 94 ASN A O 1
ATOM 762 N N . ARG A 1 95 ? 8.294 -8.521 -27.202 1.00 81.56 95 ARG A N 1
ATOM 763 C CA . ARG A 1 95 ? 7.237 -9.082 -26.329 1.00 81.56 95 ARG A CA 1
ATOM 764 C C . ARG A 1 95 ? 6.169 -9.855 -27.081 1.00 81.56 95 ARG A C 1
ATOM 766 O O . ARG A 1 95 ? 5.608 -10.793 -26.527 1.00 81.56 95 ARG A O 1
ATOM 773 N N . VAL A 1 96 ? 5.882 -9.453 -28.315 1.00 84.69 96 VAL A N 1
ATOM 774 C CA . VAL A 1 96 ? 4.909 -10.122 -29.188 1.00 84.69 96 VAL A CA 1
ATOM 775 C C . VAL A 1 96 ? 5.584 -11.115 -30.140 1.00 84.69 96 VAL A C 1
ATOM 777 O O . VAL A 1 96 ? 4.952 -11.598 -31.072 1.00 84.69 96 VAL A O 1
ATOM 780 N N . GLY A 1 97 ? 6.867 -11.427 -29.913 1.00 84.75 97 GLY A N 1
ATOM 781 C CA . GLY A 1 97 ? 7.648 -12.320 -30.770 1.00 84.75 97 GLY A CA 1
ATOM 782 C C . GLY A 1 97 ? 8.032 -11.705 -32.118 1.00 84.75 97 GLY A C 1
ATOM 783 O O . GLY A 1 97 ? 8.384 -12.437 -33.038 1.00 84.75 97 GLY A O 1
ATOM 784 N N . LEU A 1 98 ? 7.960 -10.377 -32.248 1.00 84.31 98 LEU A N 1
ATOM 785 C CA . LEU A 1 98 ? 8.364 -9.648 -33.447 1.00 84.31 98 LEU A CA 1
ATOM 786 C C . LEU A 1 98 ? 9.772 -9.077 -33.271 1.00 84.31 98 LEU A C 1
ATOM 788 O O . LEU A 1 98 ? 10.183 -8.720 -32.170 1.00 84.31 98 LEU A O 1
ATOM 792 N N . GLN A 1 99 ? 10.501 -8.952 -34.373 1.00 83.00 99 GLN A N 1
ATOM 793 C CA . GLN A 1 99 ? 11.777 -8.243 -34.410 1.00 83.00 99 GLN A CA 1
ATOM 794 C C . GLN A 1 99 ? 11.562 -6.883 -35.069 1.00 83.00 99 GLN A C 1
ATOM 796 O O . GLN A 1 99 ? 10.865 -6.788 -36.082 1.00 83.00 99 GLN A O 1
ATOM 801 N N . LEU A 1 100 ? 12.128 -5.824 -34.484 1.00 79.31 100 LEU A N 1
ATOM 802 C CA . LEU A 1 100 ? 12.132 -4.516 -35.130 1.00 79.31 100 LEU A CA 1
ATOM 803 C C . LEU A 1 100 ? 13.031 -4.592 -36.383 1.00 79.31 100 LEU A C 1
ATOM 805 O O . LEU A 1 100 ? 14.153 -5.090 -36.270 1.00 79.31 100 LEU A O 1
ATOM 809 N N . PRO A 1 101 ? 12.570 -4.128 -37.557 1.00 78.12 101 PRO A N 1
ATOM 810 C CA . PRO A 1 101 ? 13.399 -4.080 -38.759 1.00 78.12 101 PRO A CA 1
ATOM 811 C C . PRO A 1 101 ? 14.659 -3.226 -38.548 1.00 78.12 101 PRO A C 1
ATOM 813 O O . PRO A 1 101 ? 14.606 -2.208 -37.858 1.00 78.12 101 PRO A O 1
ATOM 816 N N . GLU A 1 102 ? 15.779 -3.617 -39.167 1.00 68.88 102 GLU A N 1
ATOM 817 C CA . GLU A 1 102 ? 17.061 -2.895 -39.058 1.00 68.88 102 GLU A CA 1
ATOM 818 C C . GLU A 1 102 ? 16.974 -1.453 -39.583 1.00 68.88 102 GLU A C 1
ATOM 820 O O . GLU A 1 102 ? 17.631 -0.557 -39.049 1.00 68.88 102 GLU A O 1
ATOM 825 N N . VAL A 1 103 ? 16.105 -1.225 -40.573 1.00 65.88 103 VAL A N 1
ATOM 826 C CA . VAL A 1 103 ? 15.759 0.095 -41.103 1.00 65.88 103 VAL A CA 1
ATOM 827 C C . VAL A 1 103 ? 14.405 0.491 -40.519 1.00 65.88 103 VAL A C 1
ATOM 829 O O . VAL A 1 103 ? 13.380 -0.113 -40.835 1.00 65.88 103 VAL A O 1
ATOM 832 N N . PHE A 1 104 ? 14.385 1.484 -39.633 1.00 60.88 104 PHE A N 1
ATOM 833 C CA . PHE A 1 104 ? 13.156 1.991 -39.024 1.00 60.88 104 PHE A CA 1
ATOM 834 C C . PHE A 1 104 ? 13.212 3.519 -38.980 1.00 60.88 104 PHE A C 1
ATOM 836 O O . PHE A 1 104 ? 14.083 4.084 -38.324 1.00 60.88 104 PHE A O 1
ATOM 843 N N . GLY A 1 105 ? 12.304 4.183 -39.701 1.00 62.94 105 GLY A N 1
ATOM 844 C CA . GLY A 1 105 ? 12.303 5.638 -39.884 1.00 62.94 105 GLY A CA 1
ATOM 845 C C . GLY A 1 105 ? 11.849 6.058 -41.292 1.00 62.94 105 GLY A C 1
ATOM 846 O O . GLY A 1 105 ? 11.483 5.194 -42.094 1.00 62.94 105 GLY A O 1
ATOM 847 N N . PRO A 1 106 ? 11.866 7.365 -41.626 1.00 60.38 106 PRO A N 1
ATOM 848 C CA . PRO A 1 106 ? 11.452 7.886 -42.941 1.00 60.38 106 PRO A CA 1
ATOM 849 C C . PRO A 1 106 ? 12.236 7.287 -44.125 1.00 60.38 106 PRO A C 1
ATOM 851 O O . PRO A 1 106 ? 11.762 7.301 -45.257 1.00 60.38 106 PRO A O 1
ATOM 854 N N . GLU A 1 107 ? 13.393 6.686 -43.861 1.00 59.81 107 GLU A N 1
ATOM 855 C CA . GLU A 1 107 ? 14.227 5.964 -44.828 1.00 59.81 107 GLU A CA 1
ATOM 856 C C . GLU A 1 107 ? 13.525 4.734 -45.438 1.00 59.81 107 GLU A C 1
ATOM 858 O O . GLU A 1 107 ? 13.741 4.417 -46.605 1.00 59.81 107 GLU A O 1
ATOM 863 N N . VAL A 1 108 ? 12.614 4.083 -44.701 1.00 58.59 108 VAL A N 1
ATOM 864 C CA . VAL A 1 108 ? 11.822 2.943 -45.212 1.00 58.59 108 VAL A CA 1
ATOM 865 C C . VAL A 1 108 ? 10.766 3.400 -46.224 1.00 58.59 108 VAL A C 1
ATOM 867 O O . VAL A 1 108 ? 10.430 2.666 -47.155 1.00 58.59 108 VAL A O 1
ATOM 870 N N . LEU A 1 109 ? 10.227 4.613 -46.051 1.00 57.38 109 LEU A N 1
ATOM 871 C CA . LEU A 1 109 ? 9.262 5.194 -46.989 1.00 57.38 109 LEU A CA 1
ATOM 872 C C . LEU A 1 109 ? 9.951 5.549 -48.311 1.00 57.38 109 LEU A C 1
ATOM 874 O O . LEU A 1 109 ? 9.417 5.231 -49.368 1.00 57.38 109 LEU A O 1
ATOM 878 N N . ALA A 1 110 ? 11.173 6.085 -48.243 1.00 57.06 110 ALA A N 1
ATOM 879 C CA . ALA A 1 110 ? 11.978 6.395 -49.422 1.00 57.06 110 ALA A CA 1
ATOM 880 C C . ALA A 1 110 ? 12.358 5.140 -50.234 1.00 57.06 110 ALA A C 1
ATOM 882 O O . ALA A 1 110 ? 12.296 5.159 -51.460 1.00 57.06 110 ALA A O 1
ATOM 883 N N . GLN A 1 111 ? 12.688 4.024 -49.571 1.00 57.81 111 GLN A N 1
ATOM 884 C CA . GLN A 1 111 ? 13.000 2.761 -50.259 1.00 57.81 111 GLN A CA 1
ATOM 885 C C . GLN A 1 111 ? 11.773 2.140 -50.948 1.00 57.81 111 GLN A C 1
ATOM 887 O O . GLN A 1 111 ? 11.874 1.668 -52.079 1.00 57.81 111 GLN A O 1
ATOM 892 N N . LYS A 1 112 ? 10.591 2.208 -50.320 1.00 57.69 112 LYS A N 1
ATOM 893 C CA . LYS A 1 112 ? 9.333 1.743 -50.934 1.00 57.69 112 LYS A CA 1
ATOM 894 C C . LYS A 1 112 ? 8.872 2.593 -52.121 1.00 57.69 112 LYS A C 1
ATOM 896 O O . LYS A 1 112 ? 8.145 2.083 -52.969 1.00 57.69 112 LYS A O 1
ATOM 901 N N . GLU A 1 113 ? 9.253 3.867 -52.175 1.00 56.66 113 GLU A N 1
ATOM 902 C CA . GLU A 1 113 ? 8.966 4.750 -53.313 1.00 56.66 113 GLU A CA 1
ATOM 903 C C . GLU A 1 113 ? 9.918 4.520 -54.493 1.00 56.66 113 GLU A C 1
ATOM 905 O O . GLU A 1 113 ? 9.504 4.703 -55.631 1.00 56.66 113 GLU A O 1
ATOM 910 N N . SER A 1 114 ? 11.149 4.055 -54.253 1.00 57.56 114 SER A N 1
ATOM 911 C CA . SER A 1 114 ? 12.100 3.696 -55.319 1.00 57.56 114 SER A CA 1
ATOM 912 C C . SER A 1 114 ? 11.887 2.311 -55.948 1.00 57.56 114 SER A C 1
ATOM 914 O O . SER A 1 114 ? 12.469 2.027 -56.991 1.00 57.56 114 SER A O 1
ATOM 916 N N . GLU A 1 115 ? 11.084 1.442 -55.323 1.00 56.38 115 GLU A N 1
ATOM 917 C CA . GLU A 1 115 ? 10.752 0.095 -55.829 1.00 56.38 115 GLU A CA 1
ATOM 918 C C . GLU A 1 115 ? 9.405 0.028 -56.585 1.00 56.38 115 GLU A C 1
ATOM 920 O O . GLU A 1 115 ? 8.992 -1.054 -57.009 1.00 56.38 115 GLU A O 1
ATOM 925 N N . LYS A 1 116 ? 8.714 1.162 -56.761 1.00 47.38 116 LYS A N 1
ATOM 926 C CA . LYS A 1 116 ? 7.518 1.297 -57.613 1.00 47.38 116 LYS A CA 1
ATOM 927 C C . LYS A 1 116 ? 7.859 1.918 -58.959 1.00 47.38 116 LYS A C 1
ATOM 929 O O . LYS A 1 116 ? 7.219 1.494 -59.946 1.00 47.38 116 LYS A O 1
#

pLDDT: mean 80.64, std 11.21, range [47.38, 93.19]